Protein AF-A0A9X1CPA3-F1 (afdb_monomer_lite)

Foldseek 3Di:
DDDDPVNVVQVVQQVQQAVQVVVVVVVQVLVVVLCVPQDFFAAPVRVVVSCVVSVFDWDADQFATKGKDWTQHDDPRHRFIKIWMKDFGADPRRTGPDIHIDMDTD

Structure (mmCIF, N/CA/C/O backbone):
data_AF-A0A9X1CPA3-F1
#
_entry.id   AF-A0A9X1CPA3-F1
#
loop_
_atom_site.group_PDB
_atom_site.id
_atom_site.type_symbol
_atom_site.label_atom_id
_atom_site.label_alt_id
_atom_site.label_comp_id
_atom_site.label_asym_id
_atom_site.label_entity_id
_atom_site.label_seq_id
_atom_site.pdbx_PDB_ins_code
_atom_site.Cartn_x
_atom_site.Cartn_y
_atom_site.Cartn_z
_atom_site.occupancy
_atom_site.B_iso_or_equiv
_atom_site.auth_seq_id
_atom_site.auth_comp_id
_atom_site.auth_asym_id
_atom_site.auth_atom_id
_atom_site.pdbx_PDB_model_num
ATOM 1 N N . MET A 1 1 ? 31.471 4.899 -37.753 1.00 53.94 1 MET A N 1
ATOM 2 C CA . MET A 1 1 ? 30.405 3.873 -37.811 1.00 53.94 1 MET A CA 1
ATOM 3 C C . MET A 1 1 ? 29.116 4.527 -37.333 1.00 53.94 1 MET A C 1
ATOM 5 O O . MET A 1 1 ? 29.142 5.122 -36.265 1.00 53.94 1 MET A O 1
ATOM 9 N N . LYS A 1 2 ? 28.039 4.527 -38.131 1.00 57.84 2 LYS A N 1
ATOM 10 C CA . LYS A 1 2 ? 26.736 5.042 -37.674 1.00 57.84 2 LYS A CA 1
ATOM 11 C C . LYS A 1 2 ? 26.120 3.996 -36.736 1.00 57.84 2 LYS A C 1
ATOM 13 O O . LYS A 1 2 ? 26.104 2.828 -37.129 1.00 57.84 2 LYS A O 1
ATOM 18 N N . PRO A 1 3 ? 25.659 4.365 -35.530 1.00 63.38 3 PRO A N 1
ATOM 19 C CA . PRO A 1 3 ? 24.948 3.424 -34.674 1.00 63.38 3 PRO A CA 1
ATOM 20 C C . PRO A 1 3 ? 23.720 2.906 -35.426 1.00 63.38 3 PRO A C 1
ATOM 22 O O . PRO A 1 3 ? 23.022 3.677 -36.088 1.00 63.38 3 PRO A O 1
ATOM 25 N N . SER A 1 4 ? 23.491 1.593 -35.377 1.00 80.75 4 SER A N 1
ATOM 26 C CA . SER A 1 4 ? 22.295 1.013 -35.980 1.00 80.75 4 SER A CA 1
ATOM 27 C C . SER A 1 4 ? 21.067 1.513 -35.220 1.00 80.75 4 SER A C 1
ATOM 29 O O . SER A 1 4 ? 21.095 1.671 -33.998 1.00 80.75 4 SER A O 1
ATOM 31 N N . THR A 1 5 ? 19.968 1.752 -35.928 1.00 79.25 5 THR A N 1
ATOM 32 C CA . THR A 1 5 ? 18.696 2.182 -35.327 1.00 79.25 5 THR A CA 1
ATOM 33 C C . THR A 1 5 ? 18.238 1.214 -34.230 1.00 79.25 5 THR A C 1
ATOM 35 O O . THR A 1 5 ? 17.696 1.640 -33.216 1.00 79.25 5 THR A O 1
ATOM 38 N N . ALA A 1 6 ? 18.539 -0.078 -34.396 1.00 77.44 6 ALA A N 1
ATOM 39 C CA . ALA A 1 6 ? 18.291 -1.120 -33.404 1.00 77.44 6 ALA A CA 1
ATOM 40 C C . ALA A 1 6 ? 19.062 -0.896 -32.091 1.00 77.44 6 ALA A C 1
ATOM 42 O O . ALA A 1 6 ? 18.492 -1.067 -31.019 1.00 77.44 6 ALA A O 1
ATOM 43 N N . ALA A 1 7 ? 20.324 -0.459 -32.156 1.00 78.88 7 ALA A N 1
ATOM 44 C CA . ALA A 1 7 ? 21.113 -0.158 -30.961 1.00 78.88 7 ALA A CA 1
ATOM 45 C C . ALA A 1 7 ? 20.567 1.066 -30.202 1.00 78.88 7 ALA A C 1
ATOM 47 O O . ALA A 1 7 ? 20.549 1.072 -28.974 1.00 78.88 7 ALA A O 1
ATOM 48 N N . ILE A 1 8 ? 20.070 2.078 -30.923 1.00 81.38 8 ILE A N 1
ATOM 49 C CA . ILE A 1 8 ? 19.441 3.265 -30.318 1.00 81.38 8 ILE A CA 1
ATOM 50 C C . ILE A 1 8 ? 18.121 2.885 -29.634 1.00 81.38 8 ILE A C 1
ATOM 52 O O . ILE A 1 8 ? 17.884 3.278 -28.495 1.00 81.38 8 ILE A O 1
ATOM 56 N N . LEU A 1 9 ? 17.281 2.087 -30.301 1.00 78.88 9 LEU A N 1
ATOM 57 C CA . LEU A 1 9 ? 16.020 1.590 -29.741 1.00 78.88 9 LEU A CA 1
ATOM 58 C C . LEU A 1 9 ? 16.246 0.741 -28.486 1.00 78.88 9 LEU A C 1
ATOM 60 O O . LEU A 1 9 ? 15.574 0.956 -27.482 1.00 78.88 9 LEU A O 1
ATOM 64 N N . ALA A 1 10 ? 17.220 -0.171 -28.513 1.00 77.56 10 ALA A N 1
ATOM 65 C CA . ALA A 1 10 ? 17.565 -0.990 -27.354 1.00 77.56 10 ALA A CA 1
ATOM 66 C C . ALA A 1 10 ? 18.029 -0.134 -26.161 1.00 77.56 10 ALA A C 1
ATOM 68 O O . ALA A 1 10 ? 17.576 -0.347 -25.039 1.00 77.56 10 ALA A O 1
ATOM 69 N N . ALA A 1 11 ? 18.870 0.877 -26.400 1.00 77.19 11 ALA A N 1
ATOM 70 C CA . ALA A 1 11 ? 19.325 1.790 -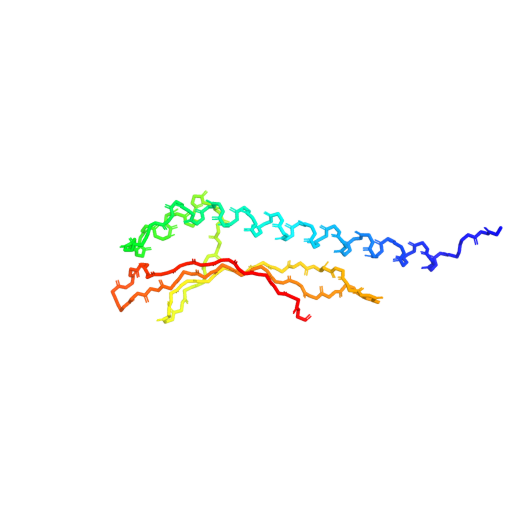25.352 1.00 77.19 11 ALA A CA 1
ATOM 71 C C . ALA A 1 11 ? 18.178 2.625 -24.752 1.00 77.19 11 ALA A C 1
ATOM 73 O O . ALA A 1 11 ? 18.123 2.811 -23.537 1.00 77.19 11 ALA A O 1
ATOM 74 N N . LEU A 1 12 ? 17.243 3.098 -25.584 1.00 78.31 12 LEU A N 1
ATOM 75 C CA . LEU A 1 12 ? 16.064 3.840 -25.123 1.00 78.31 12 LEU A CA 1
ATOM 76 C C . LEU A 1 12 ? 15.122 2.966 -24.290 1.00 78.31 12 LEU A C 1
ATOM 78 O O . LEU A 1 12 ? 14.619 3.425 -23.266 1.00 78.31 12 LEU A O 1
ATOM 82 N N . LEU A 1 13 ? 14.912 1.711 -24.697 1.00 74.75 13 LEU A N 1
ATOM 83 C CA . LEU A 1 13 ? 14.098 0.757 -23.944 1.00 74.75 13 LEU A CA 1
ATOM 84 C C . LEU A 1 13 ? 14.707 0.481 -22.567 1.00 74.75 13 LEU A C 1
ATOM 86 O O . LEU A 1 13 ? 14.015 0.617 -21.563 1.00 74.75 13 LEU A O 1
ATOM 90 N N . LEU A 1 14 ? 16.008 0.190 -22.504 1.00 72.62 14 LEU A N 1
ATOM 91 C CA . LEU A 1 14 ? 16.717 -0.047 -21.242 1.00 72.62 14 LEU A CA 1
ATOM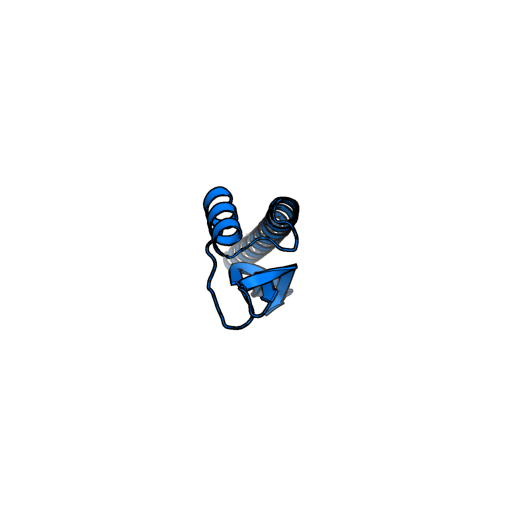 92 C C . LEU A 1 14 ? 16.651 1.166 -20.301 1.00 72.62 14 LEU A C 1
ATOM 94 O O . LEU A 1 14 ? 16.363 1.014 -19.113 1.00 72.62 14 LEU A O 1
ATOM 98 N N . ALA A 1 15 ? 16.858 2.375 -20.832 1.00 73.50 15 ALA A N 1
ATOM 99 C CA . ALA A 1 15 ? 16.746 3.606 -20.051 1.00 73.50 15 ALA A CA 1
ATOM 100 C C . ALA A 1 15 ? 15.321 3.827 -19.513 1.00 73.50 15 ALA A C 1
ATOM 102 O O . ALA A 1 15 ? 15.152 4.254 -18.370 1.00 73.50 15 ALA A O 1
ATOM 103 N N . ALA A 1 16 ? 14.293 3.506 -20.305 1.00 72.94 16 ALA A N 1
ATOM 104 C CA . ALA A 1 16 ? 12.903 3.590 -19.868 1.00 72.94 16 ALA A CA 1
ATOM 105 C C . ALA A 1 16 ? 12.597 2.599 -18.732 1.00 72.94 16 ALA A C 1
ATOM 107 O O . ALA A 1 16 ? 12.002 3.002 -17.733 1.00 72.94 16 ALA A O 1
ATOM 108 N N . CYS A 1 17 ? 13.056 1.344 -18.828 1.00 76.88 17 CYS A N 1
ATOM 109 C CA . CYS A 1 17 ? 12.823 0.364 -17.762 1.00 76.88 17 CYS A CA 1
ATOM 110 C C . CYS A 1 17 ? 13.518 0.772 -16.444 1.00 76.88 17 CYS A C 1
ATOM 112 O O . CYS A 1 17 ? 12.952 0.625 -15.361 1.00 76.88 17 CYS A O 1
ATOM 114 N N . TYR A 1 18 ? 14.741 1.313 -16.523 1.00 75.19 18 TYR A N 1
ATOM 115 C CA . TYR A 1 18 ? 15.481 1.760 -15.337 1.00 75.19 18 TYR A CA 1
ATOM 116 C C . TYR A 1 18 ? 14.782 2.928 -14.626 1.00 75.19 18 TYR A C 1
ATOM 118 O O . TYR A 1 18 ? 14.659 2.937 -13.401 1.00 75.19 18 TYR A O 1
ATOM 126 N N . ASN A 1 19 ? 14.268 3.896 -15.391 1.00 75.94 19 ASN A N 1
ATOM 127 C CA . ASN A 1 19 ? 13.525 5.025 -14.828 1.00 75.94 19 ASN A CA 1
ATOM 128 C C . ASN A 1 19 ? 12.247 4.569 -14.114 1.00 75.94 19 ASN A C 1
ATOM 130 O O . ASN A 1 19 ? 11.980 5.012 -13.001 1.00 75.94 19 ASN A O 1
ATOM 134 N N . ASN A 1 20 ? 11.516 3.621 -14.696 1.00 80.31 20 ASN A N 1
ATOM 135 C CA . ASN A 1 20 ? 10.315 3.058 -14.082 1.00 80.31 20 ASN A CA 1
ATOM 136 C C . ASN A 1 20 ? 10.616 2.300 -12.774 1.00 80.31 20 ASN A C 1
ATOM 138 O O . ASN A 1 20 ? 9.831 2.371 -11.829 1.00 80.31 20 ASN A O 1
ATOM 142 N N . GLN A 1 21 ? 11.755 1.599 -12.688 1.00 83.12 21 GLN A N 1
ATOM 143 C CA . GLN A 1 21 ? 12.197 0.973 -11.437 1.00 83.12 21 GLN A CA 1
ATOM 144 C C . GLN A 1 21 ? 12.554 2.023 -10.375 1.00 83.12 21 GLN A C 1
ATOM 146 O O . GLN A 1 21 ? 12.196 1.887 -9.207 1.00 83.12 21 GLN A O 1
ATOM 151 N N . ALA A 1 22 ? 13.214 3.115 -10.760 1.00 84.12 22 ALA A N 1
ATOM 152 C CA . ALA A 1 22 ? 13.436 4.222 -9.834 1.00 84.12 22 ALA A CA 1
ATOM 153 C C . ALA A 1 22 ? 12.105 4.842 -9.364 1.00 84.12 22 ALA A C 1
ATOM 155 O O . ALA A 1 22 ? 11.973 5.206 -8.195 1.00 84.12 22 ALA A O 1
ATOM 156 N N . ASP A 1 23 ? 11.108 4.938 -10.246 1.00 87.19 23 ASP A N 1
ATOM 157 C CA . ASP A 1 23 ? 9.799 5.510 -9.929 1.00 87.19 23 ASP A CA 1
ATOM 158 C C . ASP A 1 23 ? 8.987 4.664 -8.955 1.00 87.19 23 ASP A C 1
ATOM 160 O O . ASP A 1 23 ? 8.424 5.210 -8.005 1.00 87.19 23 ASP A O 1
ATOM 164 N N . GLY A 1 24 ? 8.955 3.343 -9.107 1.00 89.50 24 GLY A N 1
ATOM 165 C CA . GLY A 1 24 ? 8.299 2.524 -8.090 1.00 89.50 24 GLY A CA 1
ATOM 166 C C . GLY A 1 24 ? 9.096 2.447 -6.777 1.00 89.50 24 GLY A C 1
ATOM 167 O O . GLY A 1 24 ? 8.474 2.281 -5.733 1.00 89.50 24 GLY A O 1
ATOM 168 N N . GLU A 1 25 ? 10.423 2.664 -6.752 1.00 90.44 25 GLU A N 1
ATOM 169 C CA . GLU A 1 25 ? 11.173 2.690 -5.475 1.00 90.44 25 GLU A CA 1
ATOM 170 C C . GLU A 1 25 ? 10.842 3.986 -4.731 1.00 90.44 25 GLU A C 1
ATOM 172 O O . GLU A 1 25 ? 10.609 3.993 -3.520 1.00 90.44 25 GLU A O 1
ATOM 177 N N . ARG A 1 26 ? 10.707 5.088 -5.479 1.00 92.81 26 ARG A N 1
ATOM 178 C CA . ARG A 1 26 ? 10.159 6.344 -4.957 1.00 92.81 26 ARG A CA 1
ATOM 179 C C . ARG A 1 26 ? 8.731 6.160 -4.456 1.00 92.81 26 ARG A C 1
ATOM 181 O O . ARG A 1 26 ? 8.424 6.643 -3.368 1.00 92.81 26 ARG A O 1
ATOM 188 N N . LEU A 1 27 ? 7.874 5.456 -5.201 1.00 94.38 27 LEU A N 1
ATOM 189 C CA . LEU A 1 27 ? 6.504 5.179 -4.768 1.00 94.38 27 LEU A CA 1
ATOM 190 C C . LEU A 1 27 ? 6.486 4.346 -3.484 1.00 94.38 27 LEU A C 1
ATOM 192 O O . LEU A 1 27 ? 5.757 4.684 -2.558 1.00 94.38 27 LEU A O 1
ATOM 196 N N . LYS A 1 28 ? 7.302 3.293 -3.401 1.00 95.06 28 LYS A N 1
ATOM 197 C CA . LYS A 1 28 ? 7.438 2.465 -2.202 1.00 95.06 28 LYS A CA 1
ATOM 198 C C . LYS A 1 28 ? 7.837 3.312 -1.001 1.00 95.06 28 LYS A C 1
ATOM 200 O O . LYS A 1 28 ? 7.153 3.268 0.017 1.00 95.06 28 LYS A O 1
ATOM 205 N N . ALA A 1 29 ? 8.878 4.133 -1.131 1.00 96.19 29 ALA A N 1
ATOM 206 C CA . ALA A 1 29 ? 9.311 5.030 -0.063 1.00 96.19 29 ALA A CA 1
ATOM 207 C C . ALA A 1 29 ? 8.216 6.043 0.324 1.00 96.19 29 ALA A C 1
ATOM 209 O O . ALA A 1 29 ? 8.000 6.313 1.509 1.00 96.19 29 ALA A O 1
ATOM 210 N N . GLN A 1 30 ? 7.486 6.579 -0.660 1.00 97.00 30 GLN A N 1
ATOM 211 C CA . GLN A 1 30 ? 6.351 7.468 -0.422 1.00 97.00 30 GLN A CA 1
ATOM 212 C C . GLN A 1 30 ? 5.251 6.759 0.376 1.00 97.00 30 GLN A C 1
ATOM 214 O O . GLN A 1 30 ? 4.803 7.285 1.393 1.00 97.00 30 GLN A O 1
ATOM 219 N N . TRP A 1 31 ? 4.835 5.571 -0.052 1.00 97.38 31 TRP A N 1
ATOM 220 C CA . TRP A 1 31 ? 3.798 4.788 0.611 1.00 97.38 31 TRP A CA 1
ATOM 221 C C . TRP A 1 31 ? 4.212 4.348 2.016 1.00 97.38 31 TRP A C 1
ATOM 223 O O . TRP A 1 31 ? 3.408 4.450 2.938 1.00 97.38 31 TRP A O 1
ATOM 233 N N . GLN A 1 32 ? 5.472 3.953 2.222 1.00 96.62 32 GLN A N 1
ATOM 234 C CA . GLN A 1 32 ? 6.011 3.652 3.554 1.00 96.62 32 GLN A CA 1
ATOM 235 C C . GLN A 1 32 ? 5.921 4.865 4.484 1.00 96.62 32 GLN A C 1
ATOM 237 O O . GLN A 1 32 ? 5.502 4.743 5.634 1.00 96.62 32 GLN A O 1
ATOM 242 N N . LYS A 1 33 ? 6.249 6.059 3.980 1.00 96.50 33 LYS A N 1
ATOM 243 C CA . LYS A 1 33 ? 6.106 7.301 4.747 1.00 96.50 33 LYS A CA 1
ATOM 244 C C . LYS A 1 33 ? 4.641 7.616 5.064 1.00 96.50 33 LYS A C 1
ATOM 246 O O . LYS A 1 33 ? 4.349 8.069 6.165 1.00 96.50 33 LYS A O 1
ATOM 251 N N . GLN A 1 34 ? 3.727 7.392 4.120 1.00 96.56 34 GLN A N 1
ATOM 252 C CA . GLN A 1 34 ? 2.291 7.625 4.317 1.00 96.56 34 GLN A CA 1
ATOM 253 C C . GLN A 1 34 ? 1.673 6.632 5.313 1.00 96.56 34 GLN A C 1
ATOM 255 O O . GLN A 1 34 ? 0.807 7.025 6.094 1.00 96.56 34 GLN A O 1
ATOM 260 N N . LEU A 1 35 ? 2.140 5.377 5.335 1.00 94.56 35 LEU A N 1
ATOM 261 C CA . LEU A 1 35 ? 1.702 4.364 6.301 1.00 94.56 35 LEU A CA 1
ATOM 262 C C . LEU A 1 35 ? 2.026 4.732 7.748 1.00 94.56 35 LEU A C 1
ATOM 264 O O . LEU A 1 35 ? 1.264 4.374 8.635 1.00 94.56 35 LEU A O 1
ATOM 268 N N . ALA A 1 36 ? 3.091 5.498 8.004 1.00 90.81 36 ALA A N 1
ATOM 269 C CA . ALA A 1 36 ? 3.421 5.940 9.361 1.00 90.81 36 ALA A CA 1
ATOM 270 C C . ALA A 1 36 ? 2.302 6.776 10.022 1.00 90.81 36 ALA A C 1
ATOM 272 O O . ALA A 1 36 ? 2.275 6.906 11.244 1.00 90.81 36 ALA A O 1
ATOM 273 N N . ALA A 1 37 ? 1.381 7.337 9.228 1.00 93.19 37 ALA A N 1
ATOM 274 C CA . ALA A 1 37 ? 0.213 8.070 9.713 1.00 93.19 37 ALA A CA 1
ATOM 275 C C . ALA A 1 37 ? -1.021 7.182 9.974 1.00 93.19 37 ALA A C 1
ATOM 277 O O . ALA A 1 37 ? -2.016 7.688 10.488 1.00 93.19 37 ALA A O 1
ATOM 278 N N . LEU A 1 38 ? -0.983 5.890 9.623 1.00 95.88 38 LEU A N 1
ATOM 279 C CA . LEU A 1 38 ? -2.067 4.934 9.853 1.00 95.88 38 LEU A CA 1
ATOM 280 C C . LEU A 1 38 ? -1.749 4.078 11.095 1.00 95.88 38 LEU A C 1
ATOM 282 O O . LEU A 1 38 ? -0.931 3.162 11.013 1.00 95.88 38 LEU A O 1
ATOM 286 N N . PRO A 1 39 ? -2.357 4.359 12.261 1.00 94.94 39 PRO A N 1
ATOM 287 C CA . PRO A 1 39 ? -2.025 3.644 13.486 1.00 94.94 39 PRO A CA 1
ATOM 288 C C . PRO A 1 39 ? -2.651 2.244 13.540 1.00 94.94 39 PRO A C 1
ATOM 290 O O . PRO A 1 39 ? -3.738 1.999 13.010 1.00 94.94 39 PRO A O 1
ATOM 293 N N . VAL A 1 40 ? -2.000 1.345 14.282 1.00 96.50 40 VAL A N 1
ATOM 294 C CA . VAL A 1 40 ? -2.597 0.071 14.714 1.00 96.50 40 VAL A CA 1
ATOM 295 C C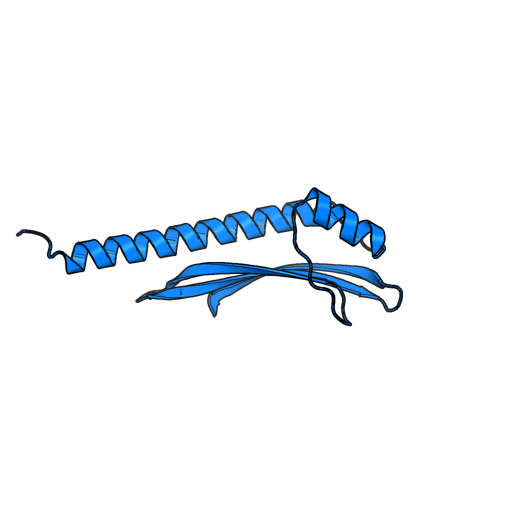 . VAL A 1 40 ? -3.885 0.352 15.497 1.00 96.50 40 VAL A C 1
ATOM 297 O O . VAL A 1 40 ? -3.950 1.286 16.298 1.00 96.50 40 VAL A O 1
ATOM 300 N N . GLY A 1 41 ? -4.920 -0.449 15.252 1.00 97.00 41 GLY A N 1
ATOM 301 C CA . GLY A 1 41 ? -6.249 -0.296 15.842 1.00 97.00 41 GLY A CA 1
ATOM 302 C C . GLY A 1 41 ? -7.179 0.670 15.101 1.00 97.00 41 GLY A C 1
ATOM 303 O O . GLY A 1 41 ? -8.358 0.743 15.470 1.00 97.00 41 GLY A O 1
ATOM 304 N N . ALA A 1 42 ? -6.688 1.373 14.068 1.00 97.50 42 ALA A N 1
ATOM 305 C CA . ALA A 1 42 ? -7.519 2.213 13.209 1.00 97.50 42 ALA A CA 1
ATOM 306 C C . ALA A 1 42 ? -8.640 1.386 12.571 1.00 97.50 42 ALA A C 1
ATOM 308 O O . ALA A 1 42 ? -8.397 0.288 12.074 1.00 97.50 42 ALA A O 1
ATOM 309 N N . ASP A 1 43 ? -9.864 1.901 12.594 1.00 97.12 43 ASP A N 1
ATOM 310 C CA . ASP A 1 43 ? -11.016 1.204 12.033 1.00 97.12 43 ASP A CA 1
ATOM 311 C C . ASP A 1 43 ? -11.136 1.381 10.509 1.00 97.12 43 ASP A C 1
ATOM 313 O O . ASP A 1 43 ? -10.427 2.160 9.865 1.00 97.12 43 ASP A O 1
ATOM 317 N N . SER A 1 44 ? -12.088 0.668 9.911 1.00 95.25 44 SER A N 1
ATOM 318 C CA . SER A 1 44 ? -12.341 0.714 8.470 1.00 95.25 44 SER A CA 1
ATOM 319 C C . SER A 1 44 ? -12.679 2.112 7.929 1.00 95.25 44 SER A C 1
ATOM 321 O O . SER A 1 44 ? -12.423 2.385 6.754 1.00 95.25 44 SER A O 1
ATOM 323 N N . ALA A 1 45 ? -13.273 3.002 8.732 1.00 96.25 45 ALA A N 1
ATOM 324 C CA . ALA A 1 45 ? -13.575 4.366 8.302 1.00 96.25 45 ALA A CA 1
ATOM 325 C C . ALA A 1 45 ? -12.292 5.207 8.256 1.00 96.25 45 ALA A C 1
ATOM 327 O O . ALA A 1 45 ? -12.052 5.910 7.273 1.00 96.25 45 ALA A O 1
ATOM 328 N N . GLN A 1 46 ? -11.437 5.063 9.269 1.00 97.56 46 GLN A N 1
ATOM 329 C CA . GLN A 1 46 ? -10.130 5.713 9.335 1.00 97.56 46 GLN A CA 1
ATOM 330 C C . GLN A 1 46 ? -9.197 5.234 8.216 1.00 97.56 46 GLN A C 1
ATOM 332 O O . GLN A 1 46 ? -8.560 6.065 7.573 1.00 97.56 46 GLN A O 1
ATOM 337 N N . ILE A 1 47 ? -9.174 3.930 7.908 1.00 97.44 47 ILE A N 1
ATOM 338 C CA . ILE A 1 47 ? -8.389 3.379 6.786 1.00 97.44 47 ILE A CA 1
ATOM 339 C C . ILE A 1 47 ? -8.824 4.014 5.458 1.00 97.44 47 ILE A C 1
ATOM 341 O O . ILE A 1 47 ? -7.988 4.448 4.665 1.00 97.44 47 ILE A O 1
ATOM 345 N N . LYS A 1 48 ? -10.137 4.112 5.209 1.00 96.12 48 LYS A N 1
ATOM 346 C CA . LYS A 1 48 ? -10.673 4.710 3.974 1.00 96.12 48 LYS A CA 1
ATOM 347 C C . LYS A 1 48 ? -10.381 6.207 3.880 1.00 96.12 48 LYS A C 1
ATOM 349 O O . LYS A 1 48 ? -10.030 6.675 2.800 1.00 96.12 48 LYS A O 1
ATOM 354 N N . ALA A 1 49 ? -10.505 6.940 4.987 1.00 97.19 49 ALA A N 1
ATOM 355 C CA . ALA A 1 49 ? -10.181 8.364 5.042 1.00 97.19 49 ALA A CA 1
ATOM 356 C C . ALA A 1 49 ? -8.690 8.607 4.764 1.00 97.19 49 ALA A C 1
ATOM 358 O O . ALA A 1 49 ? -8.350 9.376 3.867 1.00 97.19 49 ALA A O 1
ATOM 359 N N . TRP A 1 50 ? -7.810 7.865 5.440 1.00 97.56 50 TRP A N 1
ATOM 360 C CA . TRP A 1 50 ? -6.367 7.908 5.205 1.00 97.56 50 TRP A CA 1
ATOM 361 C C . TRP A 1 50 ? -6.018 7.602 3.741 1.00 97.56 50 TRP A C 1
ATOM 363 O O . TRP A 1 50 ? -5.231 8.321 3.121 1.00 97.56 50 TRP A O 1
ATOM 373 N N . ALA A 1 51 ? -6.622 6.567 3.153 1.00 97.06 51 ALA A N 1
ATOM 374 C CA . ALA A 1 51 ? -6.365 6.196 1.766 1.00 97.06 51 ALA A CA 1
ATOM 375 C C . ALA A 1 51 ? -6.822 7.286 0.790 1.00 97.06 51 ALA A C 1
ATOM 377 O O . ALA A 1 51 ? -6.105 7.612 -0.157 1.00 97.06 51 ALA A O 1
ATOM 378 N N . TRP A 1 52 ? -7.983 7.893 1.046 1.00 96.88 52 TRP A N 1
ATOM 379 C CA . TRP A 1 52 ? -8.501 9.014 0.268 1.00 96.88 52 TRP A CA 1
ATOM 380 C C . TRP A 1 52 ? -7.563 10.227 0.310 1.00 96.88 52 TRP A C 1
ATOM 382 O O . TRP A 1 52 ? -7.184 10.744 -0.743 1.00 96.88 52 TRP A O 1
ATOM 392 N N . GLU A 1 53 ? -7.126 10.635 1.504 1.00 97.06 53 GLU A N 1
ATOM 393 C CA . GLU A 1 53 ? -6.186 11.747 1.705 1.00 97.06 53 GLU A CA 1
ATOM 394 C C . GLU A 1 53 ? -4.855 11.518 0.978 1.00 97.06 53 GLU A C 1
ATOM 396 O O . GLU A 1 53 ? -4.288 12.436 0.383 1.00 97.06 53 GLU A O 1
ATOM 401 N N . ASN A 1 54 ? -4.387 10.270 0.962 1.00 96.31 54 ASN A N 1
ATOM 402 C CA . ASN A 1 54 ? -3.137 9.880 0.316 1.00 96.31 54 ASN A CA 1
ATOM 403 C C . ASN A 1 54 ? -3.294 9.486 -1.161 1.00 96.31 54 ASN A C 1
ATOM 405 O O . ASN A 1 54 ? -2.294 9.175 -1.812 1.00 96.31 54 ASN A O 1
ATOM 409 N N . ARG A 1 55 ? -4.519 9.537 -1.710 1.00 96.00 55 ARG A N 1
ATOM 410 C CA . ARG A 1 55 ? -4.871 9.135 -3.088 1.00 96.00 55 ARG A CA 1
ATOM 411 C C . ARG A 1 55 ? -4.474 7.688 -3.410 1.00 96.00 55 ARG A C 1
ATOM 413 O O . ARG A 1 55 ? -4.052 7.370 -4.524 1.00 96.00 55 ARG A O 1
ATOM 420 N N . ILE A 1 56 ? -4.616 6.810 -2.423 1.00 96.00 56 ILE A N 1
ATOM 421 C CA . ILE A 1 56 ? -4.341 5.378 -2.512 1.00 96.00 56 ILE A CA 1
ATOM 422 C C . ILE A 1 56 ? -5.661 4.650 -2.772 1.00 96.00 56 ILE A C 1
ATOM 424 O O . ILE A 1 56 ? -6.641 4.813 -2.051 1.00 96.00 56 ILE A O 1
ATOM 428 N N . PHE A 1 57 ? -5.685 3.833 -3.822 1.00 95.19 57 PHE A N 1
ATOM 429 C CA . PHE A 1 57 ? -6.876 3.089 -4.225 1.00 95.19 57 PHE A CA 1
ATOM 430 C C . PHE A 1 57 ? -6.807 1.685 -3.639 1.00 95.19 57 PHE A C 1
ATOM 432 O O . PHE A 1 57 ? -6.073 0.839 -4.148 1.00 95.19 57 PHE A O 1
ATOM 439 N N . LEU A 1 58 ? -7.548 1.476 -2.554 1.00 96.31 58 LEU A N 1
ATOM 440 C CA . LEU A 1 58 ? -7.598 0.205 -1.845 1.00 96.31 58 LEU A CA 1
ATOM 441 C C . LEU A 1 58 ? -8.650 -0.731 -2.444 1.00 96.31 58 LEU A C 1
ATOM 443 O O . LEU A 1 58 ? -9.777 -0.328 -2.727 1.00 96.31 58 LEU A O 1
ATOM 447 N N . THR A 1 59 ? -8.287 -2.001 -2.550 1.00 96.81 59 THR A N 1
ATOM 448 C CA . THR A 1 59 ? -9.193 -3.132 -2.749 1.00 96.81 59 THR A CA 1
ATOM 449 C C . THR A 1 59 ? -9.344 -3.836 -1.410 1.00 96.81 59 THR A C 1
ATOM 451 O O . THR A 1 59 ? -8.342 -4.111 -0.759 1.00 96.81 59 THR A O 1
ATOM 454 N N . ALA A 1 60 ? -10.575 -4.083 -0.974 1.00 94.38 60 ALA A N 1
ATOM 455 C CA . ALA A 1 60 ? -10.835 -4.802 0.269 1.00 94.38 60 ALA A CA 1
ATOM 456 C C . ALA A 1 60 ? -10.971 -6.305 0.004 1.00 94.38 60 ALA A C 1
ATOM 458 O O . ALA A 1 60 ? -11.598 -6.704 -0.981 1.00 94.38 60 ALA A O 1
ATOM 459 N N . ASP A 1 61 ? -10.449 -7.122 0.910 1.00 90.62 61 ASP A N 1
ATOM 460 C CA . ASP A 1 61 ? -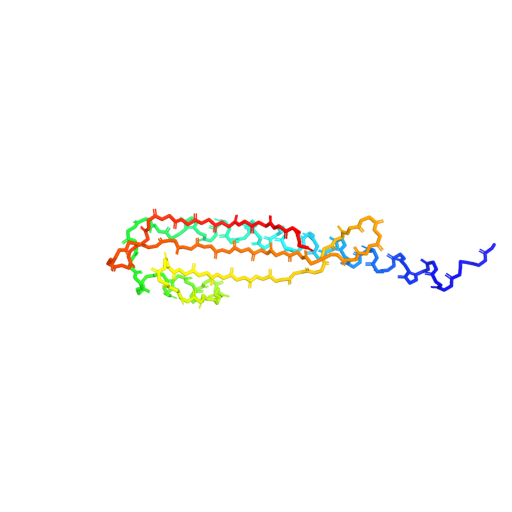10.661 -8.565 0.937 1.00 90.62 61 ASP A CA 1
ATOM 461 C C . ASP A 1 61 ? -11.005 -9.046 2.361 1.00 90.62 61 ASP A C 1
ATOM 463 O O . ASP A 1 61 ? -11.378 -8.257 3.228 1.00 90.62 61 ASP A O 1
ATOM 467 N N . ARG A 1 62 ? -10.954 -10.363 2.603 1.00 85.44 62 ARG A N 1
ATOM 468 C CA . ARG A 1 62 ? -11.273 -10.941 3.922 1.00 85.44 62 ARG A CA 1
ATOM 469 C C . ARG A 1 62 ? -10.191 -10.710 4.982 1.00 85.44 62 ARG A C 1
ATOM 471 O O . ARG A 1 62 ? -10.458 -10.972 6.148 1.00 85.44 62 ARG A O 1
ATOM 478 N N . GLN A 1 63 ? -8.984 -10.319 4.586 1.00 89.81 63 GLN A N 1
ATOM 479 C CA . GLN A 1 63 ? -7.820 -10.153 5.460 1.00 89.81 63 GLN A CA 1
ATOM 480 C C . GLN A 1 63 ? -7.425 -8.680 5.642 1.00 89.81 63 GLN A C 1
ATOM 482 O O . GLN A 1 63 ? -6.592 -8.377 6.497 1.00 89.81 63 GLN A O 1
ATOM 487 N N . GLY A 1 64 ? -8.035 -7.772 4.878 1.00 95.00 64 GLY A N 1
ATOM 488 C CA . 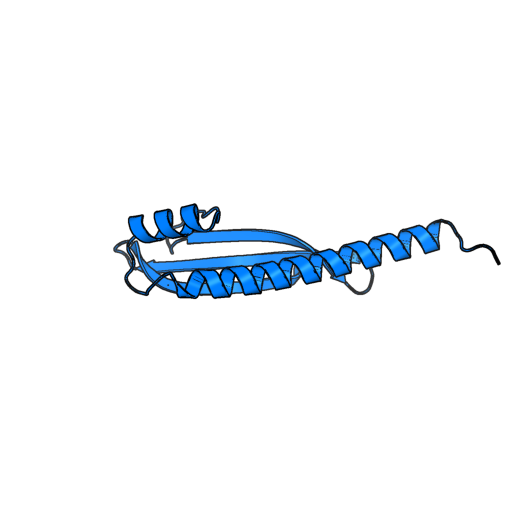GLY A 1 64 ? -7.938 -6.333 5.063 1.00 95.00 64 GLY A CA 1
ATOM 489 C C . GLY A 1 64 ? -8.030 -5.580 3.741 1.00 95.00 64 GLY A C 1
ATOM 490 O O . GLY A 1 64 ? -9.029 -5.674 3.025 1.00 95.00 64 GLY A O 1
ATOM 491 N N . TYR A 1 65 ? -7.002 -4.786 3.439 1.00 96.94 65 TYR A N 1
ATOM 492 C CA . TYR A 1 65 ? -6.959 -3.910 2.272 1.00 96.94 65 TYR A CA 1
ATOM 493 C C . TYR A 1 65 ? -5.630 -4.004 1.534 1.00 96.94 65 TYR A C 1
ATOM 495 O O . TYR A 1 65 ? -4.564 -4.060 2.148 1.00 96.94 65 TYR A O 1
ATOM 503 N N . THR A 1 66 ? -5.686 -3.917 0.209 1.00 96.88 66 THR A N 1
ATOM 504 C CA . THR A 1 66 ? -4.503 -3.957 -0.651 1.00 96.88 66 THR A CA 1
ATOM 505 C C . THR A 1 66 ? -4.549 -2.855 -1.701 1.00 96.88 66 THR A C 1
ATOM 507 O O . THR A 1 66 ? -5.594 -2.575 -2.284 1.00 96.88 66 THR A O 1
ATOM 510 N N . ALA A 1 67 ? -3.406 -2.244 -1.983 1.00 97.06 67 ALA A N 1
ATOM 511 C CA . ALA A 1 67 ? -3.199 -1.346 -3.111 1.00 97.06 67 ALA A CA 1
ATOM 512 C C . ALA A 1 67 ? -2.003 -1.843 -3.924 1.00 97.06 67 ALA A C 1
ATOM 514 O O . ALA A 1 67 ? -0.959 -2.147 -3.359 1.00 97.06 67 ALA A O 1
ATOM 515 N N . VAL A 1 68 ? -2.141 -1.893 -5.248 1.00 95.44 68 VAL A N 1
ATOM 516 C CA . VAL A 1 68 ? -1.070 -2.339 -6.148 1.00 95.44 68 VAL A CA 1
ATOM 517 C C . VAL A 1 68 ? -0.804 -1.272 -7.204 1.00 95.44 68 VAL A C 1
ATOM 519 O O . VAL A 1 68 ? -1.726 -0.616 -7.713 1.00 95.44 68 VAL A O 1
ATOM 522 N N . ARG A 1 69 ? 0.473 -1.076 -7.523 1.00 94.06 69 ARG A N 1
ATOM 523 C CA . ARG A 1 69 ? 0.937 -0.318 -8.684 1.00 94.06 69 ARG A CA 1
ATOM 524 C C . ARG A 1 69 ? 1.968 -1.128 -9.444 1.00 94.06 69 ARG A C 1
ATOM 526 O O . ARG A 1 69 ? 2.857 -1.720 -8.844 1.00 94.06 69 ARG A O 1
ATOM 533 N N . GLU A 1 70 ? 1.821 -1.127 -10.759 1.00 90.62 70 GLU A N 1
ATOM 534 C CA . GLU A 1 70 ? 2.686 -1.845 -11.680 1.00 90.62 70 GLU A CA 1
ATOM 535 C C . GLU A 1 70 ? 3.569 -0.862 -12.445 1.00 90.62 70 GLU A C 1
ATOM 537 O O . GLU A 1 70 ? 3.112 0.189 -12.899 1.00 90.62 70 GLU A O 1
ATOM 542 N N . PHE A 1 71 ? 4.831 -1.237 -12.586 1.00 85.00 71 PHE A N 1
ATOM 543 C CA . PHE A 1 71 ? 5.862 -0.549 -13.337 1.00 85.00 71 PHE A CA 1
ATOM 544 C C . PHE A 1 71 ? 6.548 -1.558 -14.256 1.00 85.00 71 PHE A C 1
ATOM 546 O O . PHE A 1 71 ? 6.637 -2.744 -13.948 1.00 85.00 71 PHE A O 1
ATOM 553 N N . LEU A 1 72 ? 7.086 -1.081 -15.373 1.00 79.50 72 LEU A N 1
ATOM 554 C CA . LEU A 1 72 ? 7.969 -1.880 -16.220 1.00 79.50 72 LEU A CA 1
ATOM 555 C C . LEU A 1 72 ? 9.415 -1.611 -15.796 1.00 79.50 72 LEU A C 1
ATOM 557 O O . LEU A 1 72 ? 9.999 -0.649 -16.282 1.00 79.50 72 LEU A O 1
ATOM 561 N N . GLY A 1 73 ? 9.959 -2.396 -14.865 1.00 67.50 73 GLY A N 1
ATOM 562 C CA . GLY A 1 73 ? 11.311 -2.244 -14.303 1.00 67.50 73 GLY A CA 1
ATOM 563 C C . GLY A 1 73 ? 12.399 -2.933 -15.136 1.00 67.50 73 GLY A C 1
ATOM 564 O O . GLY A 1 73 ? 12.104 -3.791 -15.962 1.00 67.50 73 GLY A O 1
ATOM 565 N N . GLY A 1 74 ? 13.668 -2.544 -14.985 1.00 60.62 74 GLY A N 1
ATOM 566 C CA . GLY A 1 74 ? 14.771 -3.092 -15.788 1.00 60.62 74 GLY A CA 1
ATOM 567 C C . GLY A 1 74 ? 15.206 -4.496 -15.359 1.00 60.62 74 GLY A C 1
ATOM 568 O O . GLY A 1 74 ? 15.512 -4.712 -14.193 1.00 60.62 74 GLY A O 1
ATOM 569 N N . GLY A 1 75 ? 15.289 -5.426 -16.315 1.00 55.47 75 GLY A N 1
ATOM 570 C CA . GLY A 1 75 ? 16.014 -6.694 -16.195 1.00 55.47 75 GLY A CA 1
ATOM 571 C C . GLY A 1 75 ? 17.060 -6.835 -17.306 1.00 55.47 75 GLY A C 1
ATOM 572 O O . GLY A 1 75 ? 16.967 -6.163 -18.335 1.00 55.47 75 GLY A O 1
ATOM 573 N N . ASP A 1 76 ? 18.035 -7.729 -17.112 1.00 54.69 76 ASP A N 1
ATOM 574 C CA . ASP A 1 76 ? 19.277 -7.865 -17.903 1.00 54.69 76 ASP A CA 1
ATOM 575 C C . ASP A 1 76 ? 19.100 -8.084 -19.427 1.00 54.69 76 ASP A C 1
ATOM 577 O O . ASP A 1 76 ? 20.077 -8.046 -20.176 1.00 54.69 76 ASP A O 1
ATOM 581 N N . ALA A 1 77 ? 17.869 -8.274 -19.920 1.00 52.59 77 ALA A N 1
ATOM 582 C CA . ALA A 1 77 ? 17.564 -8.366 -21.354 1.00 52.59 77 ALA A CA 1
ATOM 583 C C . ALA A 1 77 ? 16.180 -7.821 -21.787 1.00 52.59 77 ALA A C 1
ATOM 585 O O . ALA A 1 77 ? 15.917 -7.737 -22.987 1.00 52.59 77 ALA A O 1
ATOM 586 N N . ALA A 1 78 ? 15.289 -7.446 -20.860 1.00 62.88 78 ALA A N 1
ATOM 587 C CA . ALA A 1 78 ? 13.947 -6.927 -21.153 1.00 62.88 78 ALA A CA 1
ATOM 588 C C . ALA A 1 78 ? 13.390 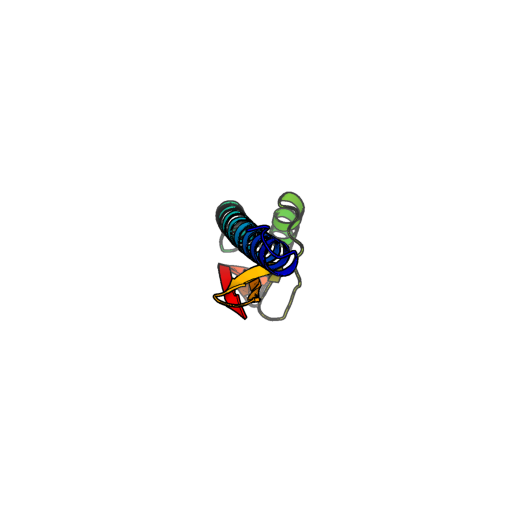-6.140 -19.954 1.00 62.88 78 ALA A C 1
ATOM 590 O O . ALA A 1 78 ? 13.786 -6.397 -18.816 1.00 62.88 78 ALA A O 1
ATOM 591 N N . CYS A 1 79 ? 12.446 -5.217 -20.191 1.00 70.50 79 CYS A N 1
ATOM 592 C CA . CYS A 1 79 ? 11.641 -4.687 -19.089 1.00 70.50 79 CYS A CA 1
ATOM 593 C C . CYS A 1 79 ? 10.864 -5.852 -18.453 1.00 70.50 79 CYS A C 1
ATOM 595 O O . CYS A 1 79 ? 10.128 -6.549 -19.153 1.00 70.50 79 CYS A O 1
ATOM 597 N N . GLN A 1 80 ? 11.023 -6.052 -17.151 1.00 77.31 80 GLN A N 1
ATOM 598 C CA . GLN A 1 80 ? 10.252 -7.000 -16.355 1.00 77.31 80 GLN A CA 1
ATOM 599 C C . GLN A 1 80 ? 9.114 -6.284 -15.644 1.00 77.31 80 GLN A C 1
ATOM 601 O O . GLN A 1 80 ? 9.147 -5.065 -15.431 1.00 77.31 80 GLN A O 1
ATOM 606 N N . ARG A 1 81 ? 8.086 -7.050 -15.282 1.00 82.06 81 ARG A N 1
ATOM 607 C CA . ARG A 1 81 ? 6.993 -6.507 -14.498 1.00 82.06 81 ARG A CA 1
ATOM 608 C C . ARG A 1 81 ? 7.492 -6.279 -13.083 1.00 82.06 81 ARG A C 1
ATOM 610 O O . ARG A 1 81 ? 8.129 -7.135 -12.483 1.00 82.06 81 ARG A O 1
ATOM 617 N N . TRP A 1 82 ? 7.214 -5.102 -12.552 1.00 86.06 82 TRP A N 1
ATOM 618 C CA . TRP A 1 82 ? 7.615 -4.738 -11.213 1.00 86.06 82 TRP A CA 1
ATOM 619 C C . TRP A 1 82 ? 6.432 -4.170 -10.446 1.00 86.06 82 TRP A C 1
ATOM 621 O O . TRP A 1 82 ? 5.756 -3.251 -10.906 1.00 86.06 82 TRP A O 1
ATOM 631 N N . LEU A 1 83 ? 6.151 -4.745 -9.283 1.00 91.31 83 LEU A N 1
ATOM 632 C CA . LEU A 1 83 ? 4.958 -4.449 -8.504 1.00 91.31 83 LEU A CA 1
ATOM 633 C C . LEU A 1 83 ? 5.346 -3.777 -7.196 1.00 91.31 83 LEU A C 1
ATOM 635 O O . LEU A 1 83 ? 6.215 -4.268 -6.482 1.00 91.31 83 LEU A O 1
ATOM 639 N N . VAL A 1 84 ? 4.655 -2.691 -6.860 1.00 94.44 84 VAL A N 1
ATOM 640 C CA . VAL A 1 84 ? 4.655 -2.086 -5.526 1.00 94.44 84 VAL A CA 1
ATOM 641 C C . VAL A 1 84 ? 3.304 -2.378 -4.894 1.00 94.44 84 VAL A C 1
ATOM 643 O O . VAL A 1 84 ? 2.264 -1.968 -5.417 1.00 94.44 84 VAL A O 1
ATOM 646 N N . THR A 1 85 ? 3.324 -3.089 -3.772 1.00 96.56 85 THR A N 1
ATOM 647 C CA . THR A 1 85 ? 2.122 -3.556 -3.081 1.00 96.56 85 THR A CA 1
ATOM 648 C C . THR A 1 85 ? 2.085 -2.985 -1.677 1.00 96.56 85 THR A C 1
ATOM 650 O O . THR A 1 85 ? 3.022 -3.160 -0.906 1.00 96.56 85 THR A O 1
ATOM 653 N N . LEU A 1 86 ? 0.988 -2.315 -1.342 1.00 97.56 86 LEU A N 1
ATOM 654 C CA . LEU A 1 86 ? 0.649 -1.892 0.007 1.00 97.56 86 LEU A CA 1
ATOM 655 C C . LEU A 1 86 ? -0.409 -2.833 0.556 1.00 97.56 86 LEU A C 1
ATOM 657 O O . LEU A 1 86 ? -1.435 -3.036 -0.089 1.00 97.56 86 LEU A O 1
ATOM 661 N N . THR A 1 87 ? -0.184 -3.347 1.758 1.00 97.44 87 THR A N 1
ATOM 662 C CA . THR A 1 87 ? -1.132 -4.212 2.461 1.00 97.44 87 THR A CA 1
ATOM 663 C C . THR A 1 87 ? -1.420 -3.634 3.837 1.00 97.44 87 THR A C 1
ATOM 665 O O . THR A 1 87 ? -0.495 -3.277 4.561 1.00 97.44 87 THR A O 1
ATOM 668 N N . VAL A 1 88 ? -2.695 -3.571 4.207 1.00 97.88 88 VAL A N 1
ATOM 669 C CA . VAL A 1 88 ? -3.172 -3.275 5.562 1.00 97.88 88 VAL A CA 1
ATOM 670 C C . VAL A 1 88 ? -3.953 -4.493 6.029 1.00 97.88 88 VAL A C 1
ATOM 672 O O . VAL A 1 88 ? -5.024 -4.771 5.496 1.00 97.88 88 VAL A O 1
ATOM 675 N N . LYS A 1 89 ? -3.418 -5.231 6.998 1.00 97.75 89 LYS A N 1
ATOM 676 C CA . LYS A 1 89 ? -4.085 -6.391 7.595 1.00 97.75 89 LYS A CA 1
ATOM 677 C C . LYS A 1 89 ? -5.030 -5.930 8.691 1.00 97.75 89 LYS A C 1
ATOM 679 O O . LYS A 1 89 ? -4.663 -5.057 9.482 1.00 97.75 89 LYS A O 1
ATOM 684 N N . THR A 1 90 ? -6.204 -6.543 8.774 1.00 97.50 90 THR A N 1
ATOM 685 C CA . THR A 1 90 ? -7.194 -6.222 9.806 1.00 97.50 90 THR A CA 1
ATOM 686 C C . THR A 1 90 ? -7.606 -7.430 10.640 1.00 97.50 90 THR A C 1
ATOM 688 O O . THR A 1 90 ? -7.492 -8.569 10.190 1.00 97.50 90 THR A O 1
ATOM 691 N N . ASP A 1 91 ? -8.089 -7.181 11.856 1.00 95.81 91 ASP A N 1
ATOM 692 C CA . ASP A 1 91 ? -8.761 -8.185 12.686 1.00 95.81 91 ASP A CA 1
ATOM 693 C C . ASP A 1 91 ? -10.192 -8.475 12.195 1.00 95.81 91 ASP A C 1
ATOM 695 O O . ASP A 1 91 ? -10.639 -7.964 11.161 1.00 95.81 91 ASP A O 1
ATOM 699 N N . ALA A 1 92 ? -10.909 -9.336 12.924 1.00 93.88 92 ALA A N 1
ATOM 700 C CA . ALA A 1 92 ? -12.285 -9.711 12.600 1.00 93.88 92 ALA A CA 1
ATOM 701 C C . ALA A 1 92 ? -13.259 -8.524 12.711 1.00 93.88 92 ALA A C 1
ATOM 703 O O . ALA A 1 92 ? -14.301 -8.507 12.054 1.00 93.88 92 ALA A O 1
ATOM 704 N N . GLU A 1 93 ? -12.908 -7.524 13.516 1.00 93.69 93 GLU A N 1
ATOM 705 C CA . GLU A 1 93 ? -13.633 -6.277 13.719 1.00 93.69 93 GLU A CA 1
ATOM 706 C C . GLU A 1 93 ? -13.281 -5.204 12.671 1.00 93.69 93 GLU A C 1
ATOM 708 O O . GLU A 1 93 ? -13.878 -4.124 12.667 1.00 93.69 93 GLU A O 1
ATOM 713 N N . GLY A 1 94 ? -12.346 -5.491 11.758 1.00 93.69 94 GLY A N 1
ATOM 714 C CA . GLY A 1 94 ? -11.934 -4.589 10.686 1.00 93.69 94 GLY A CA 1
ATOM 715 C C . GLY A 1 94 ? -10.982 -3.478 11.135 1.00 93.69 94 GLY A C 1
ATOM 716 O O . GLY A 1 94 ? -10.939 -2.423 10.490 1.00 93.69 94 GLY A O 1
ATOM 717 N N . ARG A 1 95 ? -10.241 -3.687 12.231 1.00 96.81 95 ARG A N 1
ATOM 718 C CA . ARG A 1 95 ? -9.216 -2.770 12.745 1.00 96.81 95 ARG A CA 1
ATOM 719 C C . ARG A 1 95 ? -7.825 -3.182 12.300 1.00 96.81 95 ARG A C 1
ATOM 721 O O . ARG A 1 95 ? -7.528 -4.368 12.224 1.00 96.81 95 ARG A O 1
ATOM 728 N N . VAL A 1 96 ? -6.954 -2.207 12.047 1.00 97.75 96 VAL A N 1
ATOM 729 C CA . VAL A 1 96 ? -5.570 -2.458 11.615 1.00 97.75 96 VAL A CA 1
ATOM 730 C C . VAL A 1 96 ? -4.809 -3.282 12.654 1.00 97.75 96 VAL A C 1
ATOM 732 O O . VAL A 1 96 ? -4.664 -2.855 13.798 1.00 97.75 96 VAL A O 1
ATOM 735 N N . LEU A 1 97 ? -4.264 -4.417 12.224 1.00 97.25 97 LEU A N 1
ATOM 736 C CA . LEU A 1 97 ? -3.298 -5.216 12.980 1.00 97.25 97 LEU A CA 1
ATOM 737 C C . LEU A 1 97 ? -1.865 -4.875 12.582 1.00 97.25 97 LEU A C 1
ATOM 739 O O . LEU A 1 97 ? -0.991 -4.749 13.434 1.00 97.25 97 LEU A O 1
ATOM 743 N N . ASP A 1 98 ? -1.640 -4.751 11.278 1.00 96.69 98 ASP A N 1
ATOM 744 C CA . ASP A 1 98 ? -0.321 -4.580 10.686 1.00 96.69 98 ASP A CA 1
ATOM 745 C C . ASP A 1 98 ? -0.456 -3.937 9.302 1.00 96.69 98 ASP A C 1
ATOM 747 O O . ASP A 1 98 ? -1.499 -4.046 8.650 1.00 96.69 98 ASP A O 1
ATOM 751 N N . SER A 1 99 ? 0.592 -3.268 8.836 1.00 96.31 99 SER A N 1
ATOM 752 C CA . SER A 1 99 ? 0.621 -2.694 7.495 1.00 96.31 99 SER A CA 1
ATOM 753 C C . SER A 1 99 ? 2.035 -2.655 6.941 1.00 96.31 99 SER A C 1
ATOM 755 O O . SER A 1 99 ? 2.986 -2.352 7.657 1.00 96.31 99 SER A O 1
ATOM 757 N N . GLN A 1 100 ? 2.173 -2.933 5.649 1.00 96.88 100 GLN A N 1
ATOM 758 C CA . GLN A 1 100 ? 3.472 -2.992 4.991 1.00 96.88 100 GLN A CA 1
ATOM 759 C C . GLN A 1 100 ? 3.393 -2.537 3.539 1.00 96.88 100 GLN A C 1
ATOM 761 O O . GLN A 1 100 ? 2.335 -2.586 2.907 1.00 96.88 100 GLN A O 1
ATOM 766 N N . VAL A 1 101 ? 4.540 -2.119 3.007 1.00 97.00 101 VAL A N 1
ATOM 767 C CA . VAL A 1 101 ? 4.729 -1.866 1.577 1.00 97.00 101 VAL A CA 1
ATOM 768 C C . VAL A 1 101 ? 5.936 -2.652 1.106 1.00 97.00 101 VAL A C 1
ATOM 770 O O . VAL A 1 101 ? 7.047 -2.478 1.614 1.00 97.00 101 VAL A O 1
ATOM 773 N N . GLU A 1 102 ? 5.709 -3.477 0.099 1.00 94.69 102 GLU A N 1
ATOM 774 C CA . GLU A 1 102 ? 6.699 -4.354 -0.506 1.00 94.69 102 GLU A CA 1
ATOM 775 C C . GLU A 1 102 ? 6.824 -4.042 -1.995 1.00 94.69 102 GLU A C 1
ATOM 777 O O . GLU A 1 102 ? 5.922 -3.471 -2.614 1.00 94.69 102 GLU A O 1
ATOM 782 N N . SER A 1 103 ? 7.964 -4.413 -2.569 1.00 90.62 103 SER A N 1
ATOM 783 C CA . SER A 1 103 ? 8.169 -4.380 -4.010 1.00 90.62 103 SER A CA 1
ATOM 784 C C . SER A 1 103 ? 8.826 -5.669 -4.484 1.00 90.62 103 SER A C 1
ATOM 786 O O . SER A 1 103 ? 9.704 -6.194 -3.798 1.00 90.62 103 SER A O 1
ATOM 788 N N . ALA A 1 104 ? 8.400 -6.180 -5.637 1.00 85.75 104 ALA A N 1
ATOM 789 C CA . ALA A 1 104 ? 8.917 -7.419 -6.216 1.00 85.75 104 ALA A CA 1
ATOM 790 C C . ALA A 1 104 ? 8.896 -7.362 -7.747 1.00 85.75 104 ALA A C 1
ATOM 792 O O . ALA A 1 104 ? 7.978 -6.786 -8.336 1.00 85.75 104 ALA A O 1
ATOM 793 N N . CYS A 1 105 ? 9.916 -7.951 -8.375 1.00 78.25 105 CYS A N 1
ATOM 794 C CA . CYS A 1 105 ? 9.891 -8.260 -9.804 1.00 78.25 105 CYS A CA 1
ATOM 795 C C . CYS A 1 105 ? 9.115 -9.559 -10.006 1.00 78.25 105 CYS A C 1
ATOM 797 O O . CYS A 1 105 ? 9.280 -10.493 -9.219 1.00 78.25 105 CYS A O 1
ATOM 799 N N . ASP A 1 106 ? 8.294 -9.587 -11.045 1.00 66.56 106 ASP A N 1
ATOM 800 C CA . ASP A 1 106 ? 7.509 -10.739 -11.477 1.00 66.56 106 ASP A CA 1
ATOM 801 C C . ASP A 1 106 ? 7.960 -11.211 -12.865 1.00 66.56 106 ASP A C 1
ATOM 803 O O . ASP A 1 106 ? 8.214 -10.341 -13.739 1.00 66.56 106 ASP A O 1
#

Sequence (106 aa):
MKPSTAAILAALLLAACYNNQADGERLKAQWQKQLAALPVGADSAQIKAWAWENRIFLTADRQGYTAVREFLGGGDAACQRWLVTLTVKTDAEGRVLDSQVESACD

Organism: NCBI:txid90367

Radius of gyration: 18.13 Å; chains: 1; bounding box: 44×23×54 Å

pLDDT: mean 87.63, std 11.98, range [52.59, 97.88]

Secondary structure (DSSP, 8-state):
-PPPHHHHHHHHHHHHHHHHHHHHHHHHHHHHHHHTTS-TT--HHHHHHHHHHTT--PEE-SSEEEEEEEEEEE-SSSEEEEEEEEEEEE-TTS-EEEEEEEEEE-